Protein AF-A0A2W5UF31-F1 (afdb_monomer_lite)

Structure (mmCIF, N/CA/C/O backbone):
data_AF-A0A2W5UF31-F1
#
_entry.id   AF-A0A2W5UF31-F1
#
loop_
_atom_site.group_PDB
_atom_site.id
_atom_site.type_symbol
_atom_site.label_atom_id
_atom_site.label_alt_id
_atom_site.label_comp_id
_atom_site.label_asym_id
_atom_site.label_entity_id
_atom_site.label_seq_id
_atom_site.pdbx_PDB_ins_code
_atom_site.Cartn_x
_atom_site.Cartn_y
_atom_site.Cartn_z
_atom_site.occupancy
_atom_site.B_iso_or_equiv
_atom_site.auth_seq_id
_atom_site.auth_comp_id
_atom_site.auth_asym_id
_atom_site.auth_atom_id
_atom_site.pdbx_PDB_model_num
ATOM 1 N N . MET A 1 1 ? -0.735 20.188 -46.646 1.00 50.91 1 MET A N 1
ATOM 2 C CA . MET A 1 1 ? 0.148 19.273 -45.890 1.00 50.91 1 MET A CA 1
ATOM 3 C C . MET A 1 1 ? -0.027 19.592 -44.414 1.00 50.91 1 MET A C 1
ATOM 5 O O . MET A 1 1 ? 0.500 20.592 -43.952 1.00 50.91 1 MET A O 1
ATOM 9 N N . THR A 1 2 ? -0.871 18.843 -43.710 1.00 50.38 2 THR A N 1
ATOM 10 C CA . THR A 1 2 ? -1.158 19.039 -42.280 1.00 50.38 2 THR A CA 1
ATOM 11 C C . THR A 1 2 ? -0.152 18.247 -41.448 1.00 50.38 2 THR A C 1
ATOM 13 O O . THR A 1 2 ? -0.119 17.023 -41.537 1.00 50.38 2 THR A O 1
ATOM 16 N N . LEU A 1 3 ? 0.683 18.942 -40.669 1.00 48.69 3 LEU A N 1
ATOM 17 C CA . LEU A 1 3 ? 1.574 18.331 -39.681 1.00 48.69 3 LEU A CA 1
ATOM 18 C C . LEU A 1 3 ? 0.739 17.833 -38.494 1.00 48.69 3 LEU A C 1
ATOM 20 O O . LEU A 1 3 ? 0.192 18.633 -37.739 1.00 48.69 3 LEU A O 1
ATOM 24 N N . THR A 1 4 ? 0.659 16.521 -38.306 1.00 57.88 4 THR A N 1
ATOM 25 C CA . THR A 1 4 ? 0.191 15.921 -37.053 1.00 57.88 4 THR A CA 1
ATOM 26 C C . THR A 1 4 ? 1.366 15.859 -36.082 1.00 57.88 4 THR A C 1
ATOM 28 O O . THR A 1 4 ? 2.317 15.114 -36.308 1.00 57.88 4 THR A O 1
ATOM 31 N N . ILE A 1 5 ? 1.320 16.659 -35.015 1.00 57.06 5 ILE A N 1
ATOM 32 C CA . ILE A 1 5 ? 2.275 16.579 -33.905 1.00 57.06 5 ILE A CA 1
ATOM 33 C C . ILE A 1 5 ? 1.849 15.397 -33.035 1.00 57.06 5 ILE A C 1
ATOM 35 O O . ILE A 1 5 ? 0.876 15.479 -32.288 1.00 57.06 5 ILE A O 1
ATOM 39 N N . THR A 1 6 ? 2.552 14.276 -33.159 1.00 56.09 6 THR A N 1
ATOM 40 C CA . THR A 1 6 ? 2.368 13.115 -32.287 1.00 56.09 6 THR A CA 1
ATOM 41 C C . THR A 1 6 ? 2.982 13.446 -30.930 1.00 56.09 6 THR A C 1
ATOM 43 O O . THR A 1 6 ? 4.200 13.404 -30.758 1.00 56.09 6 THR A O 1
ATOM 46 N N . LEU A 1 7 ? 2.146 13.831 -29.966 1.00 57.78 7 LEU A N 1
ATOM 47 C CA . LEU A 1 7 ? 2.564 14.010 -28.581 1.00 57.78 7 LEU A CA 1
ATOM 48 C C . LEU A 1 7 ? 2.902 12.627 -28.006 1.00 57.78 7 LEU A C 1
ATOM 50 O O . LEU A 1 7 ? 2.012 11.845 -27.678 1.00 57.78 7 LEU A O 1
ATOM 54 N N . ALA A 1 8 ? 4.191 12.298 -27.934 1.00 53.44 8 ALA A N 1
ATOM 55 C CA . ALA A 1 8 ? 4.652 11.108 -27.238 1.00 53.44 8 ALA A CA 1
ATOM 56 C C . ALA A 1 8 ? 4.442 11.326 -25.734 1.00 53.44 8 ALA A C 1
ATOM 58 O O . ALA A 1 8 ? 5.210 12.039 -25.088 1.00 53.44 8 ALA A O 1
ATOM 59 N N . LEU A 1 9 ? 3.374 10.745 -25.180 1.00 55.78 9 LEU A N 1
ATOM 60 C CA . LEU A 1 9 ? 3.213 10.635 -23.736 1.00 55.78 9 LEU A CA 1
ATOM 61 C C . LEU A 1 9 ? 4.368 9.782 -23.213 1.00 55.78 9 LEU A C 1
ATOM 63 O O . LEU A 1 9 ? 4.431 8.577 -23.456 1.00 55.78 9 LEU A O 1
ATOM 67 N N . VAL A 1 10 ? 5.307 10.423 -22.523 1.00 50.22 10 VAL A N 1
ATOM 68 C CA . VAL A 1 10 ? 6.291 9.729 -21.698 1.00 50.22 10 VAL A CA 1
ATOM 69 C C . VAL A 1 10 ? 5.487 9.077 -20.579 1.00 50.22 10 VAL A C 1
ATOM 71 O O . VAL A 1 10 ? 5.107 9.744 -19.621 1.00 50.22 10 VAL A O 1
ATOM 74 N N . LEU A 1 11 ? 5.144 7.800 -20.739 1.00 49.31 11 LEU A N 1
ATOM 75 C CA . LEU A 1 11 ? 4.519 7.018 -19.680 1.00 49.31 11 LEU A CA 1
ATOM 76 C C . LEU A 1 11 ? 5.532 6.960 -18.535 1.00 49.31 11 LEU A C 1
ATOM 78 O O . LEU A 1 11 ? 6.535 6.250 -18.623 1.00 49.31 11 LEU A O 1
ATOM 82 N N . SER A 1 12 ? 5.328 7.773 -17.495 1.00 51.66 12 SER A N 1
ATOM 83 C CA . SER A 1 12 ? 6.098 7.636 -16.265 1.00 51.66 12 SER A CA 1
ATOM 84 C C . SER A 1 12 ? 5.899 6.210 -15.772 1.00 51.66 12 SER A C 1
ATOM 86 O O . SER A 1 12 ? 4.759 5.751 -15.696 1.00 51.66 12 SER A O 1
ATOM 88 N N . THR A 1 13 ? 6.980 5.505 -15.445 1.00 56.12 13 THR A N 1
ATOM 89 C CA . THR A 1 13 ? 6.868 4.226 -14.738 1.00 56.12 13 THR A CA 1
ATOM 90 C C . THR A 1 13 ? 5.939 4.410 -13.535 1.00 56.12 13 THR A C 1
ATOM 92 O O . THR A 1 13 ? 6.116 5.411 -12.830 1.00 56.12 13 THR A O 1
ATOM 95 N N . PRO A 1 14 ? 4.980 3.501 -13.293 1.00 66.50 14 PRO A N 1
ATOM 96 C CA . PRO A 1 14 ? 4.034 3.624 -12.193 1.00 66.50 14 PRO A CA 1
ATOM 97 C C . PRO A 1 14 ? 4.704 3.992 -10.876 1.00 66.50 14 PRO A C 1
ATOM 99 O O . PRO A 1 14 ? 5.562 3.275 -10.361 1.00 66.50 14 PRO A O 1
ATOM 102 N N . ASN A 1 15 ? 4.317 5.148 -10.342 1.00 77.38 15 ASN A N 1
ATOM 103 C CA . ASN A 1 15 ? 4.736 5.615 -9.032 1.00 77.38 15 ASN A CA 1
ATOM 104 C C . ASN A 1 15 ? 3.642 5.224 -8.038 1.00 77.38 15 ASN A C 1
ATOM 106 O O . ASN A 1 15 ? 2.738 6.016 -7.764 1.00 77.38 15 ASN A O 1
ATOM 110 N N . PHE A 1 16 ? 3.695 3.988 -7.532 1.00 88.88 16 PHE A N 1
ATOM 111 C CA . PHE A 1 16 ? 2.677 3.481 -6.608 1.00 88.88 16 PHE A CA 1
ATOM 112 C C . PHE A 1 16 ? 2.406 4.403 -5.407 1.00 88.88 16 PHE A C 1
ATOM 114 O O . PHE A 1 16 ? 1.232 4.581 -5.101 1.00 88.88 16 PHE A O 1
ATOM 121 N N . PRO A 1 17 ? 3.393 5.084 -4.789 1.00 90.69 17 PRO A N 1
ATOM 122 C CA . PRO A 1 17 ? 3.111 6.130 -3.803 1.00 90.69 17 PRO A CA 1
ATOM 123 C C . PRO A 1 17 ? 2.106 7.201 -4.264 1.00 90.69 17 PRO A C 1
ATOM 125 O O . PRO A 1 17 ? 1.191 7.545 -3.523 1.00 90.69 17 PRO A O 1
ATOM 128 N N . ALA A 1 18 ? 2.218 7.707 -5.496 1.00 89.75 18 ALA A N 1
ATOM 129 C CA . ALA A 1 18 ? 1.280 8.703 -6.024 1.00 89.75 18 ALA A CA 1
ATOM 130 C C . ALA A 1 18 ? -0.111 8.107 -6.306 1.00 89.75 18 ALA A C 1
ATOM 132 O O . ALA A 1 18 ? -1.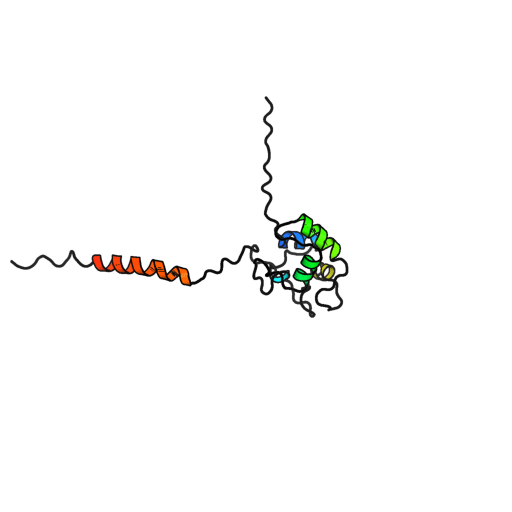130 8.765 -6.080 1.00 89.75 18 ALA A O 1
ATOM 133 N N . LYS A 1 19 ? -0.162 6.850 -6.765 1.00 92.06 19 LYS A N 1
ATOM 134 C CA . LYS A 1 19 ? -1.420 6.115 -6.959 1.00 92.06 19 LYS A CA 1
ATOM 135 C C . LYS A 1 19 ? -2.133 5.880 -5.629 1.00 92.06 19 LYS A C 1
ATOM 137 O O . LYS A 1 19 ? -3.324 6.156 -5.550 1.00 92.06 19 LYS A O 1
ATOM 142 N N . VAL A 1 20 ? -1.410 5.467 -4.585 1.00 93.44 20 VAL A N 1
ATOM 143 C CA . VAL A 1 20 ? -1.969 5.313 -3.233 1.00 93.44 20 VAL A CA 1
ATOM 144 C C . VAL A 1 20 ? -2.488 6.649 -2.715 1.00 93.44 20 VAL A C 1
ATOM 146 O O . VAL A 1 20 ? -3.629 6.691 -2.283 1.00 93.44 20 VAL A O 1
ATOM 149 N N . ALA A 1 21 ? -1.727 7.742 -2.849 1.00 92.38 21 ALA A N 1
ATOM 150 C CA . ALA A 1 21 ? -2.179 9.080 -2.444 1.00 92.38 21 ALA A CA 1
ATOM 151 C C . ALA A 1 21 ? -3.514 9.464 -3.104 1.00 92.38 21 ALA A C 1
ATOM 153 O O . ALA A 1 21 ? -4.451 9.922 -2.457 1.00 92.38 21 ALA A O 1
ATOM 154 N N . THR A 1 22 ? -3.610 9.230 -4.415 1.00 93.94 22 THR A N 1
ATOM 155 C CA . THR A 1 22 ? -4.815 9.527 -5.198 1.00 93.94 22 THR A CA 1
ATOM 156 C C . THR A 1 22 ? -5.987 8.648 -4.767 1.00 93.94 22 THR A C 1
ATOM 158 O O . THR A 1 22 ? -7.112 9.127 -4.668 1.00 93.94 22 THR A O 1
ATOM 161 N N . ALA A 1 23 ? -5.728 7.365 -4.518 1.00 94.38 23 ALA A N 1
ATOM 162 C CA . ALA A 1 23 ? -6.753 6.379 -4.214 1.00 94.38 23 ALA A CA 1
ATOM 163 C C . ALA A 1 23 ? -7.258 6.460 -2.763 1.00 94.38 23 ALA A C 1
ATOM 165 O O . ALA A 1 23 ? -8.440 6.224 -2.522 1.00 94.38 23 ALA A O 1
ATOM 166 N N . SER A 1 24 ? -6.391 6.820 -1.810 1.00 93.88 24 SER A N 1
ATOM 167 C CA . SER A 1 24 ? -6.755 7.024 -0.404 1.00 93.88 24 SER A CA 1
ATOM 168 C C . SER A 1 24 ? -7.247 8.442 -0.105 1.00 93.88 24 SER A C 1
ATOM 170 O O . SER A 1 24 ? -7.865 8.667 0.930 1.00 93.88 24 SER A O 1
ATOM 172 N N . GLY A 1 25 ? -6.975 9.408 -0.989 1.00 92.00 25 GLY A N 1
ATOM 173 C CA . GLY A 1 25 ? -7.231 10.829 -0.737 1.00 92.00 25 GLY A CA 1
ATOM 174 C C . GLY A 1 25 ? -6.243 11.471 0.247 1.00 92.00 25 GLY A C 1
ATOM 175 O O . GLY A 1 25 ? -6.460 12.607 0.669 1.00 92.00 25 GLY A O 1
ATOM 176 N N . GLY A 1 26 ? -5.177 10.755 0.618 1.00 87.00 26 GLY A N 1
ATOM 177 C CA . GLY A 1 26 ? -4.145 11.197 1.552 1.00 87.00 26 GLY A CA 1
ATOM 178 C C . GLY A 1 26 ? -2.853 11.661 0.874 1.00 87.00 26 GLY A C 1
ATOM 179 O O . GLY A 1 26 ? -2.755 11.803 -0.345 1.00 87.00 26 GLY A O 1
ATOM 180 N N . ALA A 1 27 ? -1.821 11.895 1.686 1.00 86.81 27 ALA A N 1
ATOM 181 C CA . ALA A 1 27 ? -0.474 12.141 1.180 1.00 86.81 27 ALA A CA 1
ATOM 182 C C . ALA A 1 27 ? 0.135 10.858 0.591 1.00 86.81 27 ALA A C 1
ATOM 184 O O . ALA A 1 27 ? -0.231 9.746 0.970 1.00 86.81 27 ALA A O 1
ATOM 185 N N . ALA A 1 28 ? 1.105 11.009 -0.316 1.00 89.06 28 ALA A N 1
ATOM 186 C CA . ALA A 1 28 ? 1.869 9.864 -0.797 1.00 89.06 28 ALA A CA 1
ATOM 187 C C . ALA A 1 28 ? 2.592 9.188 0.380 1.00 89.06 28 ALA A C 1
ATOM 189 O O . ALA A 1 28 ? 3.278 9.886 1.129 1.00 89.06 28 ALA A O 1
ATOM 190 N N . PRO A 1 29 ? 2.455 7.863 0.554 1.00 89.12 29 PRO A N 1
ATOM 191 C CA . PRO A 1 29 ? 3.100 7.128 1.632 1.00 89.12 29 PRO A CA 1
ATOM 192 C C . PRO A 1 29 ? 4.553 6.781 1.295 1.00 89.12 29 PRO A C 1
ATOM 194 O O . PRO A 1 29 ? 4.945 6.713 0.125 1.00 89.12 29 PRO A O 1
ATOM 197 N N . ALA A 1 30 ? 5.370 6.529 2.320 1.00 88.94 30 ALA A N 1
ATOM 198 C CA . ALA A 1 30 ? 6.713 5.994 2.132 1.00 88.94 30 ALA A CA 1
ATOM 199 C C . ALA A 1 30 ? 6.691 4.609 1.466 1.00 88.94 30 ALA A C 1
ATOM 201 O O . ALA A 1 30 ? 5.739 3.840 1.605 1.00 88.94 30 ALA A O 1
ATOM 202 N N . CYS A 1 31 ? 7.805 4.228 0.826 1.00 87.88 31 CYS A N 1
ATOM 203 C CA . CYS A 1 31 ? 7.977 2.875 0.276 1.00 87.88 31 CYS A CA 1
ATOM 204 C C . CYS A 1 31 ? 7.813 1.786 1.353 1.00 87.88 31 CYS A C 1
ATOM 206 O O . CYS A 1 31 ? 7.498 0.643 1.024 1.00 87.88 31 CYS A O 1
ATOM 208 N N . ALA A 1 32 ? 8.008 2.160 2.625 1.00 90.19 32 ALA A N 1
ATOM 209 C CA . ALA A 1 32 ? 7.816 1.316 3.794 1.00 90.19 32 ALA A CA 1
ATOM 210 C C . ALA A 1 32 ? 6.405 0.720 3.899 1.00 90.19 32 ALA A C 1
ATOM 212 O O . ALA A 1 32 ? 6.272 -0.363 4.449 1.00 90.19 32 ALA A O 1
ATOM 213 N N . LEU A 1 33 ? 5.393 1.365 3.305 1.00 91.81 33 LEU A N 1
ATOM 214 C CA . LEU A 1 33 ? 4.022 0.855 3.273 1.00 91.81 33 LEU A CA 1
ATOM 215 C C . LEU A 1 33 ? 3.932 -0.542 2.634 1.00 91.81 33 LEU A C 1
ATOM 217 O O . LEU A 1 33 ? 3.191 -1.397 3.109 1.00 91.81 33 LEU A O 1
ATOM 221 N N . CYS A 1 34 ? 4.692 -0.782 1.561 1.00 92.06 34 CYS A N 1
ATOM 222 C CA . CYS A 1 34 ? 4.707 -2.066 0.847 1.00 92.06 34 CYS A CA 1
ATOM 223 C C . CYS A 1 34 ? 5.979 -2.879 1.113 1.00 92.06 34 CYS A C 1
ATOM 225 O O . CYS A 1 34 ? 5.966 -4.108 1.037 1.00 92.06 34 CYS A O 1
ATOM 227 N N . HIS A 1 35 ? 7.099 -2.205 1.372 1.00 90.44 35 HIS A N 1
ATOM 228 C CA . HIS A 1 35 ? 8.416 -2.814 1.482 1.00 90.44 35 HIS A CA 1
ATOM 229 C C . HIS A 1 35 ? 8.931 -2.728 2.910 1.00 90.44 35 HIS A C 1
ATOM 231 O O . HIS A 1 35 ? 9.137 -1.628 3.409 1.00 90.44 35 HIS A O 1
ATOM 237 N N . ALA A 1 36 ? 9.218 -3.858 3.559 1.00 85.50 36 ALA A N 1
ATOM 238 C CA . ALA A 1 36 ? 9.712 -3.831 4.934 1.00 85.50 36 ALA A CA 1
ATOM 239 C C . ALA A 1 36 ? 10.973 -2.950 5.055 1.00 85.50 36 ALA A C 1
ATOM 241 O O . ALA A 1 36 ? 11.931 -3.090 4.289 1.00 85.50 36 ALA A O 1
ATOM 242 N N . GLY A 1 37 ? 10.942 -1.989 5.985 1.00 83.31 37 GLY A N 1
ATOM 243 C CA . GLY A 1 37 ? 12.020 -1.012 6.179 1.00 83.31 37 GLY A CA 1
ATOM 244 C C . GLY A 1 37 ? 12.254 -0.060 4.997 1.00 83.31 37 GLY A C 1
ATOM 245 O O . GLY A 1 37 ? 13.315 0.549 4.910 1.00 83.31 37 GLY A O 1
ATOM 246 N N . GLY A 1 38 ? 11.310 0.041 4.055 1.00 84.50 38 GLY A N 1
ATOM 247 C CA . GLY A 1 38 ? 11.436 0.854 2.843 1.00 84.50 38 GLY A CA 1
ATOM 248 C C . GLY A 1 38 ? 12.394 0.289 1.790 1.00 84.50 38 GLY A C 1
ATOM 249 O O . GLY A 1 38 ? 12.677 0.964 0.801 1.00 84.50 38 GLY A O 1
ATOM 250 N N . VAL A 1 39 ? 12.893 -0.940 1.965 1.00 83.69 39 VAL A N 1
ATOM 251 C CA . VAL A 1 39 ? 13.882 -1.544 1.062 1.00 83.69 39 VAL A CA 1
ATOM 252 C C . VAL A 1 39 ? 13.205 -2.054 -0.212 1.00 83.69 39 VAL A C 1
ATOM 254 O O . VAL A 1 39 ? 12.555 -3.099 -0.235 1.00 83.69 39 VAL A O 1
ATOM 257 N N . THR A 1 40 ? 13.375 -1.326 -1.310 1.00 84.69 40 THR A N 1
ATOM 258 C CA . THR A 1 40 ? 12.768 -1.660 -2.606 1.00 84.69 40 THR A CA 1
ATOM 259 C C . THR A 1 40 ? 13.590 -2.692 -3.381 1.00 84.69 40 THR A C 1
ATOM 261 O O . THR A 1 40 ? 14.818 -2.738 -3.297 1.00 84.69 40 THR A O 1
ATOM 264 N N . GLY A 1 41 ? 12.910 -3.548 -4.143 1.00 83.62 41 GLY A N 1
ATOM 265 C CA . GLY A 1 41 ? 13.545 -4.587 -4.947 1.00 83.62 41 GLY A CA 1
ATOM 266 C C . GLY A 1 41 ? 12.604 -5.739 -5.294 1.00 83.62 41 GLY A C 1
ATOM 267 O O . GLY A 1 41 ? 11.446 -5.803 -4.873 1.00 83.62 41 GLY A O 1
ATOM 268 N N . ARG A 1 42 ? 13.108 -6.692 -6.085 1.00 83.31 42 ARG A N 1
ATOM 269 C CA . ARG A 1 42 ? 12.336 -7.887 -6.440 1.00 83.31 42 ARG A CA 1
ATOM 270 C C . ARG A 1 42 ? 12.076 -8.721 -5.188 1.00 83.31 42 ARG A C 1
ATOM 272 O O . ARG A 1 42 ? 13.013 -9.136 -4.520 1.00 83.31 42 ARG A O 1
ATOM 279 N N . GLY A 1 43 ? 10.805 -9.005 -4.917 1.00 83.50 43 GLY A N 1
ATOM 280 C CA . GLY A 1 43 ? 10.405 -9.852 -3.792 1.00 83.50 43 GLY A CA 1
ATOM 281 C C . GLY A 1 43 ? 10.463 -9.172 -2.423 1.00 83.50 43 GLY A C 1
ATOM 282 O O . GLY A 1 43 ? 10.241 -9.853 -1.433 1.00 83.50 43 GLY A O 1
ATOM 283 N N . THR A 1 44 ? 10.709 -7.860 -2.349 1.00 87.44 44 THR A N 1
ATOM 284 C CA . THR A 1 44 ? 10.782 -7.141 -1.065 1.00 87.44 44 THR A CA 1
ATOM 285 C C . THR A 1 44 ? 9.441 -6.567 -0.604 1.00 87.44 44 THR A C 1
ATOM 287 O O . THR A 1 44 ? 9.383 -5.893 0.418 1.00 87.44 44 THR A O 1
ATOM 290 N N . VAL A 1 45 ? 8.357 -6.808 -1.350 1.00 91.12 45 VAL A N 1
ATOM 291 C CA . VAL A 1 45 ? 6.995 -6.484 -0.906 1.00 91.12 45 VAL A CA 1
ATOM 292 C C . VAL A 1 45 ? 6.562 -7.541 0.106 1.00 91.12 45 VAL A C 1
ATOM 294 O O . VAL A 1 45 ? 6.098 -8.614 -0.290 1.00 91.12 45 VAL A O 1
ATOM 297 N N . THR A 1 46 ? 6.816 -7.269 1.383 1.00 89.56 46 THR A N 1
ATOM 298 C CA . THR A 1 46 ? 6.683 -8.238 2.484 1.00 89.56 46 THR A CA 1
ATOM 299 C C . THR A 1 46 ? 5.934 -7.691 3.694 1.00 89.56 46 THR A C 1
ATOM 301 O O . THR A 1 46 ? 5.800 -8.411 4.679 1.00 89.56 46 THR A O 1
ATOM 304 N N . THR A 1 47 ? 5.475 -6.440 3.659 1.00 93.56 47 THR A N 1
ATOM 305 C CA . THR A 1 47 ? 4.578 -5.925 4.701 1.00 93.56 47 THR A CA 1
ATOM 306 C C . THR A 1 47 ? 3.193 -6.573 4.584 1.00 93.56 47 THR A C 1
ATOM 308 O O . THR A 1 47 ? 2.866 -7.064 3.496 1.00 93.56 47 THR A O 1
ATOM 311 N N . PRO A 1 48 ? 2.382 -6.604 5.657 1.00 95.25 48 PRO A N 1
ATOM 312 C CA . PRO A 1 48 ? 1.012 -7.115 5.600 1.00 95.25 48 PRO A CA 1
ATOM 313 C C . PRO A 1 48 ? 0.190 -6.514 4.450 1.00 95.25 48 PRO A C 1
ATOM 315 O O . PRO A 1 48 ? -0.239 -7.253 3.558 1.00 95.25 48 PRO A O 1
ATOM 318 N N . PHE A 1 49 ? 0.097 -5.182 4.378 1.00 96.06 49 PHE A N 1
ATOM 319 C CA . PHE A 1 49 ? -0.612 -4.474 3.310 1.00 96.06 49 PHE A CA 1
ATOM 320 C C . PHE A 1 49 ? -0.043 -4.794 1.919 1.00 96.06 49 PHE A C 1
ATOM 322 O O . PHE A 1 49 ? -0.769 -5.121 0.973 1.00 96.06 49 PHE A O 1
ATOM 329 N N . GLY A 1 50 ? 1.286 -4.751 1.774 1.00 94.69 50 GLY A N 1
ATOM 330 C CA . GLY A 1 50 ? 1.950 -5.044 0.506 1.00 94.69 50 GLY A CA 1
ATOM 331 C C . GLY A 1 50 ? 1.683 -6.474 0.021 1.00 94.69 50 GLY A C 1
ATOM 332 O O . GLY A 1 50 ? 1.444 -6.705 -1.170 1.00 94.69 50 GLY A O 1
ATOM 333 N N . ALA A 1 51 ? 1.697 -7.446 0.933 1.00 95.31 51 ALA A N 1
ATOM 334 C CA . ALA A 1 51 ? 1.377 -8.836 0.636 1.00 95.31 51 ALA A CA 1
ATOM 335 C C . ALA A 1 51 ? -0.097 -9.000 0.236 1.00 95.31 51 ALA A C 1
ATOM 337 O O . ALA A 1 51 ? -0.376 -9.676 -0.758 1.00 95.31 51 ALA A O 1
ATOM 338 N N . ALA A 1 52 ? -1.021 -8.342 0.941 1.00 97.00 52 ALA A N 1
ATOM 339 C CA . ALA A 1 52 ? -2.448 -8.353 0.630 1.00 97.00 52 ALA A CA 1
ATOM 340 C C . ALA A 1 52 ? -2.749 -7.788 -0.770 1.00 97.00 52 ALA A C 1
ATOM 342 O O . ALA A 1 52 ? -3.502 -8.404 -1.533 1.00 97.00 52 ALA A O 1
ATOM 343 N N . MET A 1 53 ? -2.104 -6.688 -1.163 1.00 97.31 53 MET A N 1
ATOM 344 C CA . MET A 1 53 ? -2.210 -6.139 -2.520 1.00 97.31 53 MET A CA 1
ATOM 345 C C . MET A 1 53 ? -1.705 -7.127 -3.584 1.00 97.31 53 MET A C 1
ATOM 347 O O . MET A 1 53 ? -2.342 -7.327 -4.619 1.00 97.31 53 MET A O 1
ATOM 351 N N . ARG A 1 54 ? -0.578 -7.810 -3.335 1.00 95.56 54 ARG A N 1
ATOM 352 C CA . ARG A 1 54 ? -0.036 -8.814 -4.272 1.00 95.56 54 ARG A CA 1
ATOM 353 C C . ARG A 1 54 ? -0.913 -10.051 -4.399 1.00 95.56 54 ARG A C 1
ATOM 355 O O . ARG A 1 54 ? -1.054 -10.569 -5.504 1.00 95.56 54 ARG A O 1
ATOM 362 N N . GLN A 1 55 ? -1.524 -10.506 -3.307 1.00 96.75 55 GLN A N 1
ATOM 363 C CA . GLN A 1 55 ? -2.505 -11.599 -3.343 1.00 96.75 55 GLN A CA 1
ATOM 364 C C . GLN A 1 55 ? -3.718 -11.256 -4.221 1.00 96.75 55 GLN A C 1
ATOM 366 O O . GLN A 1 55 ? -4.333 -12.151 -4.791 1.00 96.75 55 GLN A O 1
ATOM 371 N N . ARG A 1 56 ? -4.014 -9.962 -4.385 1.00 97.69 56 ARG A N 1
ATOM 372 C CA . ARG A 1 56 ? -5.088 -9.430 -5.239 1.00 97.69 56 ARG A CA 1
ATOM 373 C C . ARG A 1 56 ? -4.632 -9.057 -6.649 1.00 97.69 56 ARG A C 1
ATOM 375 O O . ARG A 1 56 ? -5.373 -8.423 -7.391 1.00 97.69 56 ARG A O 1
ATOM 382 N N . GLY A 1 57 ? -3.432 -9.482 -7.038 1.00 95.88 57 GLY A N 1
ATOM 383 C CA . GLY A 1 57 ? -2.947 -9.344 -8.406 1.00 95.88 57 GLY A CA 1
ATOM 384 C C . GLY A 1 57 ? -2.145 -8.078 -8.683 1.00 95.88 57 GLY A C 1
ATOM 385 O O . GLY A 1 57 ? -1.904 -7.796 -9.852 1.00 95.88 57 GLY A O 1
ATOM 386 N N . LEU A 1 58 ? -1.683 -7.346 -7.659 1.00 94.56 58 LEU A N 1
ATOM 387 C CA . LEU A 1 58 ? -0.741 -6.246 -7.879 1.00 94.56 58 LEU A CA 1
ATOM 388 C C . LEU A 1 58 ? 0.538 -6.767 -8.561 1.00 94.56 58 LEU A C 1
ATOM 390 O O . LEU A 1 58 ? 1.282 -7.581 -7.997 1.00 94.56 58 LEU A O 1
ATOM 394 N N . LEU A 1 59 ? 0.810 -6.259 -9.762 1.00 91.81 59 LEU A N 1
ATOM 395 C CA . LEU A 1 59 ? 2.026 -6.501 -10.530 1.00 91.81 59 LEU A CA 1
ATOM 396 C C . LEU A 1 59 ? 2.988 -5.322 -10.377 1.00 91.81 59 LEU A C 1
ATOM 398 O O . LEU A 1 59 ? 2.597 -4.189 -10.117 1.00 91.81 59 LEU A O 1
ATOM 402 N N . ALA A 1 60 ? 4.285 -5.588 -10.518 1.00 88.31 60 ALA A N 1
ATOM 403 C CA . ALA A 1 60 ? 5.291 -4.538 -10.426 1.00 88.31 60 ALA A CA 1
ATOM 404 C C . ALA A 1 60 ? 5.186 -3.582 -11.621 1.00 88.31 60 ALA A C 1
ATOM 406 O O . ALA A 1 60 ? 5.195 -4.035 -12.764 1.00 88.31 60 ALA A O 1
ATOM 407 N N . ASN A 1 61 ? 5.191 -2.275 -11.349 1.00 84.75 61 ASN A N 1
ATOM 408 C CA . ASN A 1 61 ? 5.165 -1.219 -12.364 1.00 84.75 61 ASN A CA 1
ATOM 409 C C . ASN A 1 61 ? 3.968 -1.307 -13.329 1.00 84.75 61 ASN A C 1
ATOM 411 O O . ASN A 1 61 ? 4.124 -1.035 -14.518 1.00 84.75 61 ASN A O 1
ATOM 415 N N . ASP A 1 62 ? 2.787 -1.670 -12.829 1.00 90.44 62 ASP A N 1
ATOM 416 C CA . ASP A 1 62 ? 1.560 -1.770 -13.622 1.00 90.44 62 ASP A CA 1
ATOM 417 C C . ASP A 1 62 ? 0.392 -1.078 -12.898 1.00 90.44 62 ASP A C 1
ATOM 419 O O . ASP A 1 62 ? -0.125 -1.581 -11.895 1.00 90.44 62 ASP A O 1
ATOM 423 N N . ASP A 1 63 ? -0.024 0.081 -13.417 1.00 91.00 63 ASP A N 1
ATOM 424 C CA . ASP A 1 63 ? -1.117 0.889 -12.861 1.00 91.00 63 ASP A CA 1
ATOM 425 C C . ASP A 1 63 ? -2.480 0.196 -12.945 1.00 91.00 63 ASP A C 1
ATOM 427 O O . ASP A 1 63 ? -3.289 0.335 -12.029 1.00 91.00 63 ASP A O 1
ATOM 431 N N . ALA A 1 64 ? -2.740 -0.570 -14.008 1.00 93.25 64 ALA A N 1
ATOM 432 C CA . ALA A 1 64 ? -4.014 -1.265 -14.171 1.00 93.25 64 ALA A CA 1
ATOM 433 C C . ALA A 1 64 ? -4.144 -2.407 -13.152 1.00 93.25 64 ALA A C 1
ATOM 435 O O . ALA A 1 64 ? -5.216 -2.631 -12.577 1.00 93.25 64 ALA A O 1
ATOM 436 N N . SER A 1 65 ? -3.031 -3.094 -12.876 1.00 94.88 65 SER A N 1
ATOM 437 C CA . SER A 1 65 ? -2.968 -4.086 -11.803 1.00 94.88 65 SER A CA 1
ATOM 438 C C . SER A 1 65 ? -3.160 -3.450 -10.424 1.00 94.88 65 SER A C 1
ATOM 440 O O . SER A 1 65 ? -3.811 -4.046 -9.567 1.00 94.88 65 SER A O 1
ATOM 442 N N . PHE A 1 66 ? -2.657 -2.224 -10.219 1.00 94.75 66 PHE A N 1
ATOM 443 C CA . PHE A 1 66 ? -2.894 -1.470 -8.992 1.00 94.75 66 PHE A CA 1
ATOM 444 C C . PHE A 1 66 ? -4.372 -1.137 -8.822 1.00 94.75 66 PHE A C 1
ATOM 446 O O . PHE A 1 66 ? -4.916 -1.413 -7.760 1.00 94.75 66 PHE A O 1
ATOM 453 N N . ASP A 1 67 ? -5.029 -0.600 -9.851 1.00 95.06 67 ASP A N 1
ATOM 454 C CA . ASP A 1 67 ? -6.447 -0.225 -9.770 1.00 95.06 67 ASP A CA 1
ATOM 455 C C . ASP A 1 67 ? -7.329 -1.443 -9.458 1.00 95.06 67 ASP A C 1
ATOM 457 O O . ASP A 1 67 ? -8.228 -1.381 -8.617 1.00 95.06 67 ASP A O 1
ATOM 461 N N . THR A 1 68 ? -7.007 -2.585 -10.072 1.00 96.88 68 THR A N 1
ATOM 462 C CA . THR A 1 68 ? -7.673 -3.865 -9.803 1.00 96.88 68 THR A CA 1
ATOM 463 C C . THR A 1 68 ? -7.445 -4.328 -8.361 1.00 96.88 68 THR A C 1
ATOM 465 O O . THR A 1 68 ? -8.404 -4.649 -7.656 1.00 96.88 68 THR A O 1
ATOM 468 N N . ALA A 1 69 ? -6.189 -4.342 -7.902 1.00 97.12 69 ALA A N 1
ATOM 469 C CA . ALA A 1 69 ? -5.842 -4.784 -6.555 1.00 97.12 69 ALA A CA 1
ATOM 470 C C . ALA A 1 69 ? -6.449 -3.870 -5.481 1.00 97.12 69 ALA A C 1
ATOM 472 O O . ALA A 1 69 ? -7.035 -4.372 -4.526 1.00 97.12 69 ALA A O 1
ATOM 473 N N . TRP A 1 70 ? -6.381 -2.549 -5.673 1.00 96.81 70 TRP A N 1
ATOM 474 C CA . TRP A 1 70 ? -6.945 -1.547 -4.769 1.00 96.81 70 TRP A CA 1
ATOM 475 C C . TRP A 1 70 ? -8.457 -1.708 -4.611 1.00 96.81 70 TRP A C 1
ATOM 477 O O . TRP A 1 70 ? -8.958 -1.745 -3.490 1.00 96.81 70 TRP A O 1
ATOM 487 N N . SER A 1 71 ? -9.198 -1.892 -5.710 1.00 97.31 71 SER A N 1
ATOM 488 C CA . SER A 1 71 ? -10.644 -2.145 -5.632 1.00 97.31 71 SER A CA 1
ATOM 489 C C . SER A 1 71 ? -10.969 -3.399 -4.808 1.00 97.31 71 SER A C 1
ATOM 491 O O . SER A 1 71 ? -11.983 -3.433 -4.107 1.00 97.31 71 SER A O 1
ATOM 493 N N . ALA A 1 72 ? -10.109 -4.419 -4.870 1.00 98.00 72 ALA A N 1
ATOM 494 C CA . ALA A 1 72 ? -10.249 -5.660 -4.114 1.00 98.00 72 ALA A CA 1
ATOM 495 C C . ALA A 1 72 ? -9.788 -5.554 -2.642 1.00 98.00 72 ALA A C 1
ATOM 497 O O . ALA A 1 72 ? -9.943 -6.522 -1.893 1.00 98.00 72 ALA A O 1
ATOM 498 N N . MET A 1 73 ? -9.239 -4.410 -2.213 1.00 97.56 73 MET A N 1
ATOM 499 C CA . MET A 1 73 ? -8.868 -4.137 -0.814 1.00 97.56 73 MET A CA 1
ATOM 500 C C . MET A 1 73 ? -10.036 -3.633 0.047 1.00 97.56 73 MET A C 1
ATOM 502 O O . MET A 1 73 ? -9.875 -3.409 1.243 1.00 97.56 73 MET A O 1
ATOM 506 N N . THR A 1 74 ? -11.229 -3.465 -0.527 1.00 95.44 74 THR A N 1
ATOM 507 C CA . THR A 1 74 ? -12.409 -3.018 0.227 1.00 95.44 74 THR A CA 1
ATOM 508 C C . THR A 1 74 ? -12.719 -3.981 1.382 1.00 95.44 74 THR A C 1
ATOM 510 O O . THR A 1 74 ? -13.008 -5.153 1.146 1.00 95.44 74 THR A O 1
ATOM 513 N N . GLY A 1 75 ? -12.682 -3.479 2.623 1.00 95.38 75 GLY A N 1
ATOM 514 C CA . GLY A 1 75 ? -12.963 -4.259 3.838 1.00 95.38 75 GLY A CA 1
ATOM 515 C C . GLY A 1 75 ? -11.852 -5.227 4.257 1.00 95.38 75 GLY A C 1
ATOM 516 O O . GLY A 1 75 ? -12.086 -6.087 5.100 1.00 95.38 75 GLY A O 1
ATOM 517 N N . VAL A 1 76 ? -10.672 -5.123 3.648 1.00 97.50 76 VAL A N 1
ATOM 518 C CA . VAL A 1 76 ? -9.496 -5.908 4.024 1.00 97.50 76 VAL A CA 1
ATOM 519 C C . VAL A 1 76 ? -8.809 -5.229 5.191 1.00 97.50 76 VAL A C 1
ATOM 521 O O . VAL A 1 76 ? -8.642 -4.019 5.163 1.00 97.50 76 VAL A O 1
ATOM 524 N N . ASP A 1 77 ? -8.439 -6.026 6.177 1.00 96.12 77 ASP A N 1
ATOM 525 C CA . ASP A 1 77 ? -7.704 -5.645 7.377 1.00 96.12 77 ASP A CA 1
ATOM 526 C C . ASP A 1 77 ? -6.477 -6.568 7.412 1.00 96.12 77 ASP A C 1
ATOM 528 O O . ASP A 1 77 ? -6.599 -7.781 7.627 1.00 96.12 77 ASP A O 1
ATOM 532 N N . SER A 1 78 ? -5.327 -6.043 6.992 1.00 95.31 78 SER A N 1
ATOM 533 C CA . SER A 1 78 ? -4.123 -6.839 6.742 1.00 95.31 78 SER A CA 1
ATOM 534 C C . SER A 1 78 ? -3.338 -7.140 8.013 1.00 95.31 78 SER A C 1
ATOM 536 O O . SER A 1 78 ? -2.639 -8.158 8.060 1.00 95.31 78 SER A O 1
ATOM 538 N N . ASP A 1 79 ? -3.425 -6.282 9.025 1.00 93.44 79 ASP A N 1
ATOM 539 C CA . ASP A 1 79 ? -2.731 -6.432 10.304 1.00 93.44 79 ASP A CA 1
ATOM 540 C C . ASP A 1 79 ? -3.642 -6.889 11.458 1.00 93.44 79 ASP A C 1
ATOM 542 O O . ASP A 1 79 ? -3.137 -7.242 12.529 1.00 93.44 79 ASP A O 1
ATOM 546 N N . LEU A 1 80 ? -4.938 -7.050 11.176 1.00 93.69 80 LEU A N 1
ATOM 547 C CA . LEU A 1 80 ? -5.971 -7.638 12.028 1.00 93.69 80 LEU A CA 1
ATOM 548 C C . LEU A 1 80 ? -6.274 -6.804 13.274 1.00 93.69 80 LEU A C 1
ATOM 550 O O . LEU A 1 80 ? -6.536 -7.360 14.349 1.00 93.69 80 LEU A O 1
ATOM 554 N N . ASP A 1 81 ? -6.230 -5.482 13.138 1.00 92.06 81 ASP A N 1
ATOM 555 C CA . ASP A 1 81 ? -6.477 -4.541 14.231 1.00 92.06 81 ASP A CA 1
ATOM 556 C C . ASP A 1 81 ? -7.952 -4.101 14.351 1.00 92.06 81 ASP A C 1
ATOM 558 O O . ASP A 1 81 ? -8.362 -3.516 15.362 1.00 92.06 81 ASP A O 1
ATOM 562 N N . GLY A 1 82 ? -8.781 -4.487 13.375 1.00 93.81 82 GLY A N 1
ATOM 563 C CA . GLY A 1 82 ? -10.211 -4.207 13.317 1.00 93.81 82 GLY A CA 1
ATOM 564 C C . GLY A 1 82 ? -10.587 -2.986 12.475 1.00 93.81 82 GLY A C 1
ATOM 565 O O . GLY A 1 82 ? -11.786 -2.706 12.347 1.00 93.81 82 GLY A O 1
ATOM 566 N N . VAL A 1 83 ? -9.620 -2.273 11.894 1.00 94.25 83 VAL A N 1
ATOM 567 C CA . VAL A 1 83 ? -9.836 -1.200 10.918 1.00 94.25 83 VAL A CA 1
ATOM 568 C C . VAL A 1 83 ? -9.397 -1.685 9.536 1.00 94.25 83 VAL A C 1
ATOM 570 O O . VAL A 1 83 ? -8.399 -2.368 9.381 1.00 94.25 83 VAL A O 1
ATOM 573 N N . ALA A 1 84 ? -10.174 -1.381 8.493 1.00 96.12 84 ALA A N 1
ATOM 574 C CA . ALA A 1 84 ? -9.790 -1.806 7.150 1.00 96.12 84 ALA A CA 1
ATOM 575 C C . ALA A 1 84 ? -8.655 -0.931 6.590 1.00 96.12 8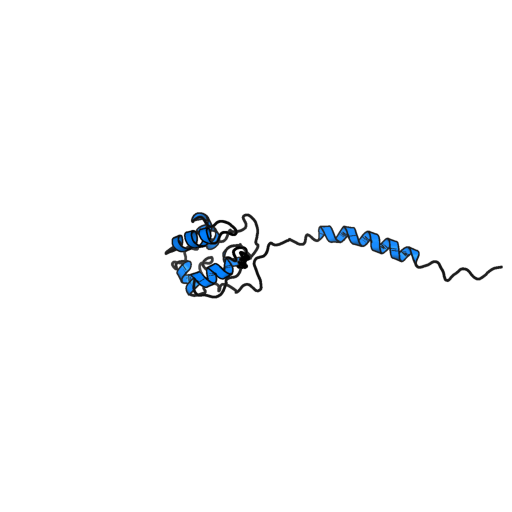4 ALA A C 1
ATOM 577 O O . ALA A 1 84 ? -8.731 0.296 6.664 1.00 96.12 84 ALA A O 1
ATOM 578 N N . ASP A 1 85 ? -7.708 -1.539 5.876 1.00 95.62 85 ASP A N 1
ATOM 579 C CA . ASP A 1 85 ? -6.495 -0.909 5.341 1.00 95.62 85 ASP A CA 1
ATOM 580 C C . ASP A 1 85 ? -6.786 0.373 4.539 1.00 95.62 85 ASP A C 1
ATOM 582 O O . ASP A 1 85 ? -6.083 1.380 4.615 1.00 95.62 85 ASP A O 1
ATOM 586 N N . VAL A 1 86 ? -7.846 0.350 3.721 1.00 94.94 86 VAL A N 1
ATOM 587 C CA . VAL A 1 86 ? -8.248 1.503 2.896 1.00 94.94 86 VAL A CA 1
ATOM 588 C C . VAL A 1 86 ? -8.787 2.646 3.763 1.00 94.94 86 VAL A C 1
ATOM 590 O O . VAL A 1 86 ? -8.589 3.814 3.428 1.00 94.94 86 VAL A O 1
ATOM 593 N N . GLN A 1 87 ? -9.463 2.327 4.870 1.00 94.50 87 GLN A N 1
ATOM 594 C CA . GLN A 1 87 ? -9.959 3.324 5.823 1.00 94.50 87 GLN A CA 1
ATOM 595 C C . GLN A 1 87 ? -8.804 3.948 6.601 1.00 94.50 87 GLN A C 1
ATOM 597 O O . GLN A 1 87 ? -8.778 5.163 6.775 1.00 94.50 87 GLN A O 1
ATOM 602 N N . GLU A 1 88 ? -7.831 3.137 6.997 1.00 94.31 88 GLU A N 1
ATOM 603 C CA . GLU A 1 88 ? -6.606 3.599 7.638 1.00 94.31 88 GLU A CA 1
ATOM 604 C C . GLU A 1 88 ? -5.798 4.532 6.743 1.00 94.31 88 GLU A C 1
ATOM 606 O O . GLU A 1 88 ? -5.477 5.654 7.131 1.00 94.31 88 GLU A O 1
ATOM 611 N N . LEU A 1 89 ? -5.569 4.137 5.488 1.00 93.38 89 LEU A N 1
ATOM 612 C CA . LEU A 1 89 ? -4.862 4.967 4.514 1.00 93.38 89 LEU A CA 1
ATOM 613 C C . LEU A 1 89 ? -5.578 6.292 4.230 1.00 93.38 89 LEU A C 1
ATOM 615 O O . LEU A 1 89 ? -4.917 7.299 3.970 1.00 93.38 89 LEU A O 1
ATOM 619 N N . ALA A 1 90 ? -6.912 6.307 4.274 1.00 92.62 90 ALA A N 1
ATOM 620 C CA . ALA A 1 90 ? -7.702 7.530 4.157 1.00 92.62 90 ALA A CA 1
ATOM 621 C C . ALA A 1 90 ? -7.635 8.397 5.431 1.00 92.62 90 ALA A C 1
ATOM 623 O O . ALA A 1 90 ? -7.686 9.624 5.346 1.00 92.62 90 ALA A O 1
ATOM 624 N N . ALA A 1 91 ? -7.489 7.774 6.604 1.00 91.38 91 ALA A N 1
ATOM 625 C CA . ALA A 1 91 ? -7.286 8.444 7.888 1.00 91.38 91 ALA A CA 1
ATOM 626 C C . ALA A 1 91 ? -5.819 8.854 8.143 1.00 91.38 91 ALA A C 1
ATOM 628 O O . ALA A 1 91 ? -5.549 9.626 9.063 1.00 91.38 91 ALA A O 1
ATOM 629 N N . GLY A 1 92 ? -4.878 8.369 7.327 1.00 89.06 92 GLY A N 1
ATOM 630 C CA . GLY A 1 92 ? -3.441 8.600 7.478 1.00 89.06 92 GLY A CA 1
ATOM 631 C C . GLY A 1 92 ? -2.751 7.701 8.515 1.00 89.06 92 GLY A C 1
ATOM 632 O O . GLY A 1 92 ? -1.659 8.052 8.969 1.00 89.06 92 GLY A O 1
ATOM 633 N N . THR A 1 93 ? -3.360 6.576 8.898 1.00 90.19 93 THR A N 1
ATOM 634 C CA . THR A 1 93 ? -2.774 5.555 9.791 1.00 90.19 93 THR A CA 1
ATOM 635 C C . THR A 1 93 ? -2.121 4.420 8.991 1.00 90.19 93 THR A C 1
ATOM 637 O O . THR A 1 93 ? -2.347 4.311 7.786 1.00 90.19 93 THR A O 1
ATOM 640 N N . ASP A 1 94 ? -1.234 3.641 9.624 1.00 91.25 94 ASP A N 1
ATOM 641 C CA . ASP A 1 94 ? -0.439 2.579 8.981 1.00 91.25 94 ASP A CA 1
ATOM 642 C C . ASP A 1 94 ? -1.119 1.198 9.015 1.00 91.25 94 ASP A C 1
ATOM 644 O O . ASP A 1 94 ? -1.165 0.611 10.091 1.00 91.25 94 ASP A O 1
ATOM 648 N N . PRO A 1 95 ? -1.478 0.616 7.850 1.00 93.81 95 PRO A N 1
ATOM 649 C CA . PRO A 1 95 ? -2.146 -0.690 7.735 1.00 93.81 95 PRO A CA 1
ATOM 650 C C . PRO A 1 95 ? -1.210 -1.900 7.896 1.00 93.81 95 PRO A C 1
ATOM 652 O O . PRO A 1 95 ? -1.392 -2.962 7.292 1.00 93.81 95 PRO A O 1
ATOM 655 N N . ASN A 1 96 ? -0.091 -1.716 8.595 1.00 92.62 96 ASN A N 1
ATOM 656 C CA . ASN A 1 96 ? 0.928 -2.745 8.804 1.00 92.62 96 ASN A CA 1
ATOM 657 C C . ASN A 1 96 ? 1.251 -2.976 10.281 1.00 92.62 96 ASN A C 1
ATOM 659 O O . ASN A 1 96 ? 2.159 -3.764 10.579 1.00 92.62 96 ASN A O 1
ATOM 663 N N . GLY A 1 97 ? 0.579 -2.291 11.201 1.00 82.88 97 GLY A N 1
ATOM 664 C CA . GLY A 1 97 ? 0.846 -2.393 12.620 1.00 82.88 97 GLY A CA 1
ATOM 665 C C . GLY A 1 97 ? -0.411 -2.166 13.442 1.00 82.88 97 GLY A C 1
ATOM 666 O O . GLY A 1 97 ? -0.979 -1.086 13.401 1.00 82.88 97 GLY A O 1
ATOM 667 N N . ALA A 1 98 ? -0.698 -3.118 14.335 1.00 64.25 98 ALA A N 1
ATOM 668 C CA . ALA A 1 98 ? -1.890 -3.168 15.190 1.00 64.25 98 ALA A CA 1
ATOM 669 C C . ALA A 1 98 ? -2.116 -1.982 16.163 1.00 64.25 98 ALA A C 1
ATOM 671 O O . ALA A 1 98 ? -2.942 -2.065 17.069 1.00 64.25 98 ALA A O 1
ATOM 672 N N . GLN A 1 99 ? -1.307 -0.927 16.068 1.00 50.81 99 GLN A N 1
ATOM 673 C CA . GLN A 1 99 ? -1.395 0.333 16.800 1.00 50.81 99 GLN A CA 1
ATOM 674 C C . GLN A 1 99 ? -0.900 1.462 15.882 1.00 50.81 99 GLN A C 1
ATOM 676 O O . GLN A 1 99 ? 0.188 1.988 16.105 1.00 50.81 99 GLN A O 1
ATOM 681 N N . GLY A 1 100 ? -1.682 1.808 14.853 1.00 46.72 100 GLY A N 1
ATOM 682 C CA . GLY A 1 100 ? -1.746 3.110 14.166 1.00 46.72 100 GLY A CA 1
ATOM 683 C C . GLY A 1 100 ? -0.499 4.007 14.171 1.00 46.72 100 GLY A C 1
ATOM 684 O O . GLY A 1 100 ? -0.598 5.203 14.466 1.00 46.72 100 GLY A O 1
ATOM 685 N N . GLY A 1 101 ? 0.680 3.465 13.856 1.00 48.06 101 GLY A N 1
ATOM 686 C CA . GLY A 1 101 ? 1.861 4.276 13.578 1.00 48.06 101 GLY A CA 1
ATOM 687 C C . GLY A 1 101 ? 1.552 5.159 12.372 1.00 48.06 101 GLY A C 1
ATOM 688 O O . GLY A 1 101 ? 0.874 4.731 11.453 1.00 48.06 101 GLY A O 1
ATOM 689 N N . GLY A 1 102 ? 1.961 6.424 12.361 1.00 55.38 102 GLY A N 1
ATOM 690 C CA . GLY A 1 102 ? 1.710 7.265 11.187 1.00 55.38 102 GLY A CA 1
ATOM 691 C C . GLY A 1 102 ? 2.503 6.766 9.976 1.00 55.38 102 GLY A C 1
ATOM 692 O O . GLY A 1 102 ? 3.678 6.415 10.110 1.00 55.38 102 GLY A O 1
ATOM 693 N N . ILE A 1 103 ? 1.910 6.804 8.781 1.00 58.28 103 ILE A N 1
ATOM 694 C CA . ILE A 1 103 ? 2.669 6.552 7.554 1.00 58.28 103 ILE A CA 1
ATOM 695 C C . ILE A 1 103 ? 3.498 7.798 7.241 1.00 58.28 103 ILE A C 1
ATOM 697 O O . ILE A 1 103 ? 2.972 8.832 6.827 1.00 58.28 103 ILE A O 1
ATOM 701 N N . ALA A 1 104 ? 4.812 7.717 7.441 1.00 62.41 104 ALA A N 1
ATOM 702 C CA . ALA A 1 104 ? 5.709 8.808 7.078 1.00 62.41 104 ALA A CA 1
ATOM 703 C C . ALA A 1 104 ? 5.640 9.089 5.564 1.00 62.41 104 ALA A C 1
ATOM 705 O O . ALA A 1 104 ? 5.615 8.164 4.748 1.00 62.41 104 ALA A O 1
ATOM 706 N N . ALA A 1 105 ? 5.642 10.368 5.184 1.00 57.03 105 ALA A N 1
ATOM 707 C CA . ALA A 1 105 ? 5.755 10.771 3.785 1.00 57.03 105 ALA A CA 1
ATOM 708 C C . ALA A 1 105 ? 7.137 10.364 3.221 1.00 57.03 105 ALA A C 1
ATOM 710 O O . ALA A 1 105 ? 8.138 10.454 3.938 1.00 57.03 105 ALA A O 1
ATOM 711 N N . PRO A 1 106 ? 7.237 9.926 1.952 1.00 57.62 106 PRO A N 1
ATOM 712 C CA . PRO A 1 106 ? 8.513 9.613 1.331 1.00 57.62 106 PRO A CA 1
ATOM 713 C C . PRO A 1 106 ? 9.306 10.904 1.129 1.00 57.62 106 PRO A C 1
ATOM 715 O O . PRO A 1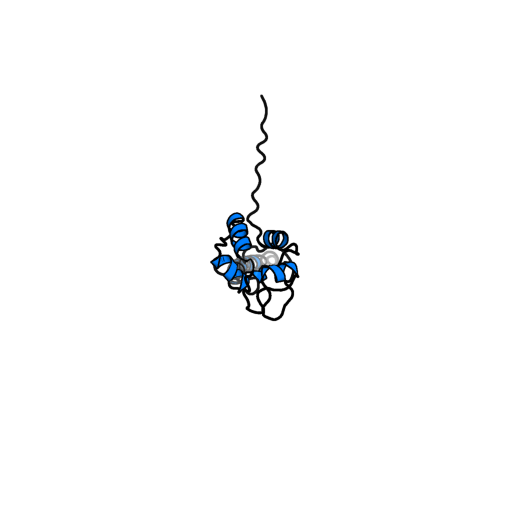 106 ? 8.802 11.865 0.553 1.00 57.62 106 PRO A O 1
ATOM 718 N N . GLU A 1 107 ? 10.572 10.904 1.543 1.00 48.41 107 GLU A N 1
ATOM 719 C CA . GLU A 1 107 ? 11.474 12.041 1.329 1.00 48.41 107 GLU A CA 1
ATOM 720 C C . GLU A 1 107 ? 11.855 12.187 -0.162 1.00 48.41 107 GLU A C 1
ATOM 722 O O . GLU A 1 107 ? 12.017 13.304 -0.647 1.00 48.41 107 GLU A O 1
ATOM 727 N N . TYR A 1 108 ? 11.920 11.083 -0.926 1.00 48.00 108 TYR A N 1
ATOM 728 C CA . TYR A 1 108 ? 11.992 11.053 -2.399 1.00 48.00 108 TYR A CA 1
ATOM 729 C C . TYR A 1 108 ? 11.773 9.631 -2.960 1.00 48.00 108 TYR A C 1
ATOM 731 O O . TYR A 1 108 ? 11.800 8.644 -2.228 1.00 48.00 108 TYR A O 1
ATOM 739 N N . GLY A 1 109 ? 11.506 9.561 -4.274 1.00 52.62 109 GLY A N 1
ATOM 740 C CA . GLY A 1 109 ? 10.973 8.415 -5.019 1.00 52.62 109 GLY A CA 1
ATOM 741 C C . GLY A 1 109 ? 11.625 7.057 -4.754 1.00 52.62 109 GLY A C 1
ATOM 742 O O . GLY A 1 109 ? 12.844 6.934 -4.662 1.00 52.62 109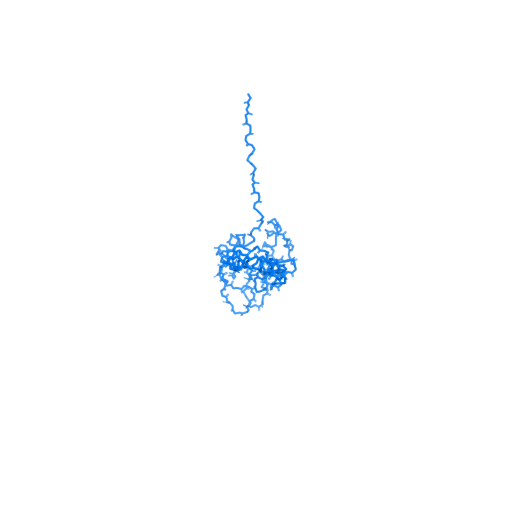 GLY A O 1
ATOM 743 N N . CYS A 1 110 ? 10.762 6.036 -4.691 1.00 61.94 110 CYS A N 1
ATOM 744 C CA . CYS A 1 110 ? 11.062 4.614 -4.522 1.00 61.94 110 CYS A CA 1
ATOM 745 C C . CYS A 1 110 ? 11.885 4.045 -5.690 1.00 61.94 110 CYS A C 1
ATOM 747 O O . CYS A 1 110 ? 11.426 3.192 -6.443 1.00 61.94 110 CYS A O 1
ATOM 749 N N . SER A 1 111 ? 13.110 4.519 -5.873 1.00 57.22 111 SER A N 1
ATOM 750 C CA . SER A 1 111 ? 14.052 3.984 -6.843 1.00 57.22 111 SER A CA 1
ATOM 751 C C . SER A 1 111 ? 15.028 3.062 -6.131 1.00 57.22 111 SER A C 1
ATOM 753 O O . SER A 1 111 ? 15.863 3.523 -5.359 1.00 57.22 111 SER A O 1
ATOM 755 N N . GLN A 1 112 ? 14.868 1.767 -6.410 1.00 46.47 112 GLN A N 1
ATOM 756 C CA . GLN A 1 112 ? 15.899 0.732 -6.476 1.00 46.47 112 GLN A CA 1
ATOM 757 C C . GLN A 1 112 ? 17.143 1.041 -5.644 1.00 46.47 112 GLN A C 1
ATOM 759 O O . GLN A 1 112 ? 18.023 1.783 -6.084 1.00 46.47 112 GLN A O 1
ATOM 764 N N . GLY A 1 113 ? 17.252 0.403 -4.480 1.00 42.91 113 GLY A N 1
ATOM 765 C CA . GLY A 1 113 ? 18.515 0.333 -3.764 1.00 42.91 113 GLY A CA 1
ATOM 766 C C . GLY A 1 113 ? 19.583 -0.313 -4.648 1.00 42.91 113 GLY A C 1
ATOM 767 O O . GLY A 1 113 ? 19.772 -1.526 -4.627 1.00 42.91 113 GLY A O 1
ATOM 768 N N . LEU A 1 114 ? 20.329 0.490 -5.408 1.00 47.41 114 LEU A N 1
ATOM 769 C CA . LEU A 1 114 ? 21.700 0.147 -5.738 1.00 47.41 114 LEU A CA 1
ATOM 770 C C . LEU A 1 114 ? 22.434 0.227 -4.410 1.00 47.41 114 LEU A C 1
ATOM 772 O O . LEU A 1 114 ? 22.928 1.282 -4.019 1.00 47.41 114 LEU A O 1
ATOM 776 N N . GLY A 1 115 ? 22.432 -0.889 -3.682 1.00 46.66 115 GLY A N 1
ATOM 777 C CA . GLY A 1 115 ? 23.327 -1.081 -2.562 1.00 46.66 115 GLY A CA 1
ATOM 778 C C . GLY A 1 115 ? 24.720 -0.742 -3.064 1.00 46.66 115 GLY A C 1
ATOM 779 O O . GLY A 1 115 ? 25.302 -1.494 -3.849 1.00 46.66 115 GLY A O 1
ATOM 780 N N . ALA A 1 116 ? 25.222 0.426 -2.666 1.00 48.78 116 ALA A N 1
ATOM 781 C CA . ALA A 1 116 ? 26.599 0.813 -2.860 1.00 48.78 116 ALA A CA 1
ATOM 782 C C . ALA A 1 116 ? 27.425 -0.172 -2.034 1.00 48.78 116 ALA A C 1
ATOM 784 O O . ALA A 1 116 ? 27.730 0.059 -0.869 1.00 48.78 116 ALA A O 1
ATOM 785 N N . SER A 1 117 ? 27.716 -1.332 -2.623 1.00 48.34 117 SER A N 1
ATOM 786 C CA . SER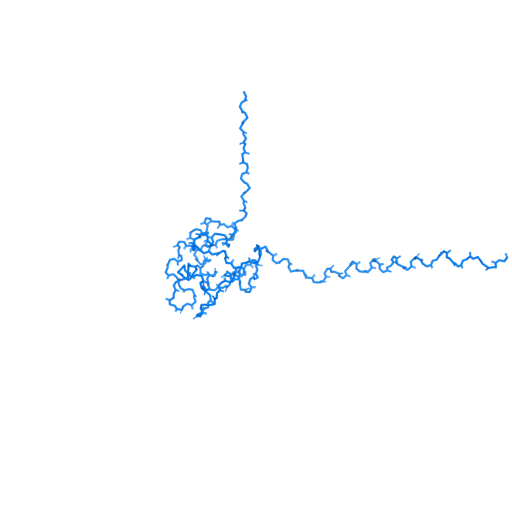 A 1 117 ? 28.659 -2.276 -2.057 1.00 48.34 117 SER A CA 1
ATOM 787 C C . SER A 1 117 ? 29.990 -1.529 -1.957 1.00 48.34 117 SER A C 1
ATOM 789 O O . SER A 1 117 ? 30.541 -1.152 -2.996 1.00 48.34 117 SER A O 1
ATOM 791 N N . PRO A 1 118 ? 30.551 -1.319 -0.751 1.00 50.44 118 PRO A N 1
ATOM 792 C CA . PRO A 1 118 ? 31.822 -0.606 -0.593 1.00 50.44 118 PRO A CA 1
ATOM 793 C C . PRO A 1 118 ? 32.999 -1.350 -1.253 1.00 50.44 118 PRO A C 1
ATOM 795 O O . PRO A 1 118 ? 34.103 -0.821 -1.360 1.00 50.44 118 PRO A O 1
ATOM 798 N N . VAL A 1 119 ? 32.764 -2.571 -1.741 1.00 52.97 119 VAL A N 1
ATOM 799 C CA . VAL A 1 119 ? 33.756 -3.453 -2.359 1.00 52.97 119 VAL A CA 1
ATOM 800 C C . VAL A 1 119 ? 34.336 -2.877 -3.660 1.00 52.97 119 VAL A C 1
ATOM 802 O O . VAL A 1 119 ? 35.502 -3.132 -3.958 1.00 52.97 119 VAL A O 1
ATOM 805 N N . LEU A 1 120 ? 33.605 -2.038 -4.410 1.00 51.16 120 LEU A N 1
ATOM 806 C CA . LEU A 1 120 ? 34.117 -1.492 -5.680 1.00 51.16 120 LEU A CA 1
ATOM 807 C C . LEU A 1 120 ? 34.945 -0.197 -5.534 1.00 51.16 120 LEU A C 1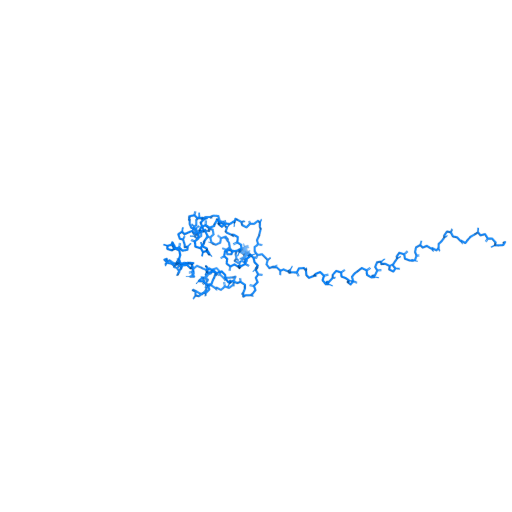
ATOM 809 O O . LEU A 1 120 ? 35.554 0.251 -6.504 1.00 51.16 120 LEU A O 1
ATOM 813 N N . ALA A 1 121 ? 35.043 0.383 -4.332 1.00 51.09 121 ALA A N 1
ATOM 814 C CA . ALA A 1 121 ? 35.891 1.555 -4.078 1.00 51.09 121 ALA A CA 1
ATOM 815 C C . ALA A 1 121 ? 37.382 1.202 -3.877 1.00 51.09 121 ALA A C 1
ATOM 817 O O . ALA A 1 121 ? 38.247 2.077 -3.914 1.00 51.09 121 ALA A O 1
ATOM 818 N N . LEU A 1 122 ? 37.712 -0.082 -3.694 1.00 51.12 122 LEU A N 1
ATOM 819 C CA . LEU A 1 122 ? 39.076 -0.524 -3.378 1.00 51.12 122 LEU A CA 1
ATOM 820 C C . LEU A 1 122 ? 39.984 -0.728 -4.603 1.00 51.12 122 LEU A C 1
ATOM 822 O O . LEU A 1 122 ? 41.203 -0.778 -4.445 1.00 51.12 122 LEU A O 1
ATOM 826 N N . LEU A 1 123 ? 39.442 -0.773 -5.826 1.00 51.59 123 LEU A N 1
ATOM 827 C CA . LEU A 1 123 ? 40.252 -0.981 -7.038 1.00 51.59 123 LEU A CA 1
ATOM 828 C C . LEU A 1 123 ? 40.793 0.316 -7.668 1.00 51.59 123 LEU A C 1
ATOM 830 O O . LEU A 1 123 ? 41.771 0.265 -8.413 1.00 51.59 123 LEU A O 1
ATOM 834 N N . THR A 1 124 ? 40.247 1.493 -7.341 1.00 51.50 124 THR A N 1
ATOM 835 C CA . THR A 1 124 ? 40.723 2.778 -7.898 1.00 51.50 124 THR A CA 1
ATOM 836 C C . THR A 1 124 ? 41.796 3.464 -7.042 1.00 51.50 124 THR A C 1
ATOM 838 O O . THR A 1 124 ? 42.537 4.311 -7.544 1.00 51.50 124 THR A O 1
ATOM 841 N N . ALA A 1 125 ? 41.978 3.064 -5.778 1.00 51.91 125 ALA A N 1
ATOM 842 C CA . ALA A 1 125 ? 42.967 3.674 -4.881 1.00 51.91 125 ALA A CA 1
ATOM 843 C C . ALA A 1 125 ? 44.431 3.268 -5.183 1.00 51.91 125 ALA A C 1
ATOM 845 O O . ALA A 1 125 ? 45.371 3.980 -4.815 1.00 51.91 125 ALA A O 1
ATOM 846 N N . LEU A 1 126 ? 44.657 2.151 -5.886 1.00 52.22 126 LEU A N 1
ATOM 847 C CA . LEU A 1 126 ? 46.005 1.627 -6.157 1.00 52.22 126 LEU A CA 1
ATOM 848 C C . LEU A 1 126 ? 46.704 2.280 -7.363 1.00 52.22 126 LEU A C 1
ATOM 850 O O . LEU A 1 126 ? 47.936 2.274 -7.432 1.00 52.22 126 LEU A O 1
ATOM 854 N N . THR A 1 127 ? 45.970 2.910 -8.285 1.00 53.72 127 THR A N 1
ATOM 855 C CA . THR A 1 127 ? 46.578 3.600 -9.440 1.00 53.72 127 THR A CA 1
ATOM 856 C C . THR A 1 127 ? 47.050 5.013 -9.088 1.00 53.72 127 THR A C 1
ATOM 858 O O . THR A 1 127 ? 48.081 5.464 -9.595 1.00 53.72 127 THR A O 1
ATOM 861 N N . PHE A 1 128 ? 46.383 5.694 -8.149 1.00 52.47 128 PHE A N 1
ATOM 862 C CA . PHE A 1 128 ? 46.762 7.052 -7.739 1.00 52.47 128 PHE A CA 1
ATOM 863 C C . PHE A 1 128 ? 48.015 7.084 -6.851 1.00 52.47 128 PHE A C 1
ATOM 865 O O . PHE A 1 128 ? 48.826 8.011 -6.949 1.00 52.47 128 PHE A O 1
ATOM 872 N N . ARG A 1 129 ? 48.245 6.040 -6.038 1.00 50.00 129 ARG A N 1
ATOM 873 C CA . ARG A 1 129 ? 49.445 5.949 -5.188 1.00 50.00 129 ARG A CA 1
ATOM 874 C C . ARG A 1 129 ? 50.730 5.755 -6.001 1.00 50.00 129 ARG A C 1
ATOM 876 O O . ARG A 1 129 ? 51.759 6.306 -5.624 1.00 50.00 129 ARG A O 1
ATOM 883 N N . ARG A 1 130 ? 50.674 5.078 -7.157 1.00 49.50 130 ARG A N 1
ATOM 884 C CA . ARG A 1 130 ? 51.832 4.936 -8.066 1.00 49.50 130 ARG A CA 1
ATOM 885 C C . ARG A 1 130 ? 52.216 6.233 -8.784 1.00 49.50 130 ARG A C 1
ATOM 887 O O . ARG A 1 130 ? 53.380 6.392 -9.146 1.00 49.50 130 ARG A O 1
ATOM 894 N N . ARG A 1 131 ? 51.282 7.172 -8.983 1.00 52.06 131 ARG A N 1
ATOM 895 C CA . ARG A 1 131 ? 51.564 8.426 -9.707 1.00 52.06 131 ARG A CA 1
ATOM 896 C C . ARG A 1 131 ? 52.309 9.462 -8.858 1.00 52.06 131 ARG A C 1
ATOM 898 O O . ARG A 1 131 ? 53.082 10.237 -9.410 1.00 52.06 131 ARG A O 1
ATOM 905 N N . ARG A 1 132 ? 52.148 9.448 -7.527 1.00 51.06 132 ARG A N 1
ATOM 906 C CA . ARG A 1 132 ? 52.860 10.373 -6.619 1.00 51.06 132 ARG A CA 1
ATOM 907 C C . ARG A 1 132 ? 54.336 10.020 -6.401 1.00 51.06 132 ARG A C 1
ATOM 909 O O . ARG A 1 132 ? 55.125 10.914 -6.125 1.00 51.06 132 ARG A O 1
ATOM 916 N N . SER A 1 133 ? 54.735 8.763 -6.592 1.00 51.25 133 SER A N 1
ATOM 917 C CA . SER A 1 133 ? 56.133 8.333 -6.417 1.00 51.25 133 SER A CA 1
ATOM 918 C C . SER A 1 133 ? 57.083 8.804 -7.525 1.00 51.25 133 SER A C 1
ATOM 920 O O . SER A 1 133 ? 58.290 8.725 -7.344 1.00 51.25 133 SER A O 1
ATOM 922 N N . ARG A 1 134 ? 56.572 9.306 -8.659 1.00 51.81 134 ARG A N 1
ATOM 923 C CA . ARG A 1 134 ? 57.399 9.788 -9.785 1.00 51.81 134 ARG A CA 1
ATOM 924 C C . ARG A 1 134 ? 57.636 11.304 -9.791 1.00 51.81 134 ARG A C 1
ATOM 926 O O . ARG A 1 134 ? 58.266 11.808 -10.708 1.00 51.81 134 ARG A O 1
ATOM 933 N N . ALA A 1 135 ? 57.131 12.036 -8.796 1.00 50.72 135 ALA A N 1
ATOM 934 C CA . ALA A 1 135 ? 57.243 13.498 -8.738 1.00 50.72 135 ALA A CA 1
ATOM 935 C C . ALA A 1 135 ? 58.414 14.010 -7.873 1.00 50.72 135 ALA A C 1
ATOM 937 O O . ALA A 1 135 ? 58.567 15.218 -7.712 1.00 50.72 135 ALA A O 1
ATOM 938 N N . CYS A 1 136 ? 59.250 13.121 -7.328 1.00 51.62 136 CYS A N 1
ATOM 939 C CA . CYS A 1 136 ? 60.443 13.498 -6.569 1.00 51.62 136 CYS A CA 1
ATOM 940 C C . CYS A 1 136 ? 61.714 13.135 -7.351 1.00 51.62 136 CYS A C 1
ATOM 942 O O . CYS A 1 136 ? 62.452 12.263 -6.914 1.00 51.62 136 CYS A O 1
ATOM 944 N N . ASP A 1 137 ? 61.943 13.738 -8.527 1.00 56.06 137 ASP A N 1
ATOM 945 C CA . ASP A 1 137 ? 63.209 13.509 -9.252 1.00 56.06 137 ASP A CA 1
ATOM 946 C C . ASP A 1 137 ? 63.618 14.596 -10.273 1.00 56.06 137 ASP A C 1
ATOM 948 O O . ASP A 1 137 ? 63.983 14.280 -11.398 1.00 56.06 137 ASP A O 1
ATOM 952 N N . ILE A 1 138 ? 63.522 15.899 -9.943 1.00 54.16 138 ILE A N 1
ATOM 953 C CA . ILE A 1 138 ? 64.093 16.960 -10.825 1.00 54.16 138 ILE A CA 1
ATOM 954 C C . ILE A 1 138 ? 64.849 18.081 -10.065 1.00 54.16 138 ILE A C 1
ATOM 956 O O . ILE A 1 138 ? 65.547 18.881 -10.675 1.00 54.16 138 ILE A O 1
ATOM 960 N N . ARG A 1 139 ? 64.827 18.154 -8.722 1.00 53.44 139 ARG A N 1
ATOM 961 C CA . ARG A 1 139 ? 65.522 19.234 -7.964 1.00 53.44 139 ARG A CA 1
ATOM 962 C C . ARG A 1 139 ? 66.715 18.787 -7.112 1.00 53.44 139 ARG A C 1
ATOM 964 O O . ARG A 1 139 ? 66.996 19.400 -6.083 1.00 53.44 139 ARG A O 1
ATOM 971 N N . ARG A 1 140 ? 67.438 17.734 -7.512 1.00 55.81 140 ARG A N 1
ATOM 972 C CA . ARG A 1 140 ? 68.694 17.351 -6.837 1.00 55.81 140 ARG A CA 1
ATOM 973 C C . ARG A 1 140 ? 69.747 16.706 -7.746 1.00 55.81 140 ARG A C 1
ATOM 975 O O . ARG A 1 140 ? 70.428 15.786 -7.328 1.00 55.81 140 ARG A O 1
ATOM 982 N N . CYS A 1 141 ? 69.950 17.255 -8.942 1.00 55.56 141 CYS A N 1
ATOM 983 C CA . CYS A 1 141 ? 71.155 17.011 -9.743 1.00 55.56 141 CYS A CA 1
ATOM 984 C C . CYS A 1 141 ? 71.714 18.344 -10.254 1.00 55.56 141 CYS A C 1
ATOM 986 O O . CYS A 1 141 ? 71.448 18.751 -11.374 1.00 55.56 141 CYS A O 1
ATOM 988 N N . SER A 1 142 ? 72.453 19.053 -9.397 1.00 55.56 142 SER A N 1
ATOM 989 C CA . SER A 1 142 ? 73.453 20.046 -9.819 1.00 55.56 142 SER A CA 1
ATOM 990 C C . SER A 1 142 ? 74.391 20.359 -8.648 1.00 55.56 142 SER A C 1
ATOM 992 O O . SER A 1 142 ? 74.307 21.413 -8.018 1.00 55.56 142 SER A O 1
ATOM 994 N N . ARG A 1 143 ? 75.254 19.397 -8.301 1.00 52.22 143 ARG A N 1
ATOM 995 C CA . ARG A 1 143 ? 76.509 19.640 -7.569 1.00 52.22 143 ARG A CA 1
ATOM 996 C C . ARG A 1 143 ? 77.446 18.442 -7.753 1.00 52.22 143 ARG A C 1
ATOM 998 O O . ARG A 1 143 ? 77.045 17.328 -7.425 1.00 52.22 143 ARG A O 1
ATOM 1005 N N . ARG A 1 144 ? 78.691 18.736 -8.158 1.00 41.50 144 ARG A N 1
ATOM 1006 C CA . ARG A 1 144 ? 79.796 17.859 -8.623 1.00 41.50 144 ARG A CA 1
ATOM 1007 C C . ARG A 1 144 ? 79.673 17.559 -10.122 1.00 41.50 144 ARG A C 1
ATOM 1009 O O . ARG A 1 144 ? 78.664 16.998 -10.522 1.00 41.50 144 ARG A O 1
ATOM 1016 N N . VAL A 1 145 ? 80.608 17.943 -10.989 1.00 43.25 145 VAL A N 1
ATOM 1017 C CA . VAL A 1 145 ? 82.055 18.223 -10.861 1.00 43.25 145 VAL A CA 1
ATOM 1018 C C . VAL A 1 145 ? 82.390 19.501 -11.619 1.00 43.25 145 VAL A C 1
ATOM 1020 O O . VAL A 1 145 ? 81.796 19.687 -12.702 1.00 43.25 145 VAL A O 1
#

Sequence (145 aa):
MTLTITLALVLSTPNFPAKVATASGGAAPACALCHAGGVTGRGTVTTPFGAAMRQRGLLANDDASFDTAWSAMTGVDSDLDGVADVQELAAGTDPNGAQGGGIAAPEYGCSQGLGASPVLALLTALTFRRRRSRACDIRRCSRRV

Foldseek 3Di:
DDDDDPPPPPPDQDQVQVVLCVQLVHHRFQCCLQAPVSADDPPRRPFQNNVQLVVQQQDGRDVVSNVSSSVVQVPPQRCPLNDGCSPCSNVQFRSRDNPGDGGDHYPDGSDHPPPVPVVVVVPVVVVVVVVVVPPPPDPPPDDDD

Organism: NCBI:txid48

pLDDT: mean 75.08, std 20.01, range [41.5, 98.0]

Radius of gyration: 26.55 Å; chains: 1; bounding box: 95×32×63 Å

Secondary structure (DSSP, 8-state):
-----------PPP-HHHHHHHHHSSPPPPGGGTBGGG--STT-B-SHHHHHHHHTTPPTT-HHHHHHHHHTTTT--SS-SSS-HHHHHHHTB-TTSSS--B-PPPSS---------GGGGSSSHHHHHHHHTTSS-SSS-----